Protein AF-A0A559PS98-F1 (afdb_monomer)

Sequence (88 aa):
MDAQPSDFFINSHSEINFLETGYADIFLTDSIWRGSYTMINKNIILSLQNSPEVPEGTLVLQFINASKLKKADDKTIWNKMKGTAIWD

Structure (mmCIF, N/CA/C/O backbone):
data_AF-A0A559PS98-F1
#
_entry.id   AF-A0A559PS98-F1
#
loop_
_atom_site.group_PDB
_atom_site.id
_atom_site.type_symbol
_atom_site.label_atom_id
_atom_site.label_alt_id
_atom_site.label_comp_id
_atom_site.label_asym_id
_atom_site.label_entity_id
_atom_site.label_seq_id
_atom_site.pdbx_PDB_ins_code
_atom_site.Cartn_x
_atom_site.Cartn_y
_atom_site.Cartn_z
_atom_site.occupancy
_atom_site.B_iso_or_equiv
_atom_site.auth_seq_id
_atom_site.auth_comp_id
_atom_site.auth_asym_id
_atom_site.auth_atom_id
_atom_site.pdbx_PDB_model_num
ATOM 1 N N . MET A 1 1 ? -1.948 29.257 -3.606 1.00 32.50 1 MET A N 1
ATOM 2 C CA . MET A 1 1 ? -2.657 27.979 -3.400 1.00 32.50 1 MET A CA 1
ATOM 3 C C . MET A 1 1 ? -1.592 26.981 -3.022 1.00 32.50 1 MET A C 1
ATOM 5 O O . MET A 1 1 ? -1.009 26.365 -3.901 1.00 32.50 1 MET A O 1
ATOM 9 N N . ASP A 1 2 ? -1.263 26.912 -1.738 1.00 30.27 2 ASP A N 1
ATOM 10 C CA . ASP A 1 2 ? -0.379 25.872 -1.227 1.00 30.27 2 ASP A CA 1
ATOM 11 C C . ASP A 1 2 ? -1.185 24.577 -1.213 1.00 30.27 2 ASP A C 1
ATOM 13 O O . ASP A 1 2 ? -2.077 24.402 -0.380 1.00 30.27 2 ASP A O 1
ATOM 17 N N . ALA A 1 3 ? -0.945 23.710 -2.197 1.00 39.81 3 ALA A N 1
ATOM 18 C CA . ALA A 1 3 ? -1.383 22.329 -2.104 1.00 39.81 3 ALA A CA 1
ATOM 19 C C . ALA A 1 3 ? -0.737 21.776 -0.831 1.00 39.81 3 ALA A C 1
ATOM 21 O O . ALA A 1 3 ? 0.486 21.656 -0.762 1.00 39.81 3 ALA A O 1
ATOM 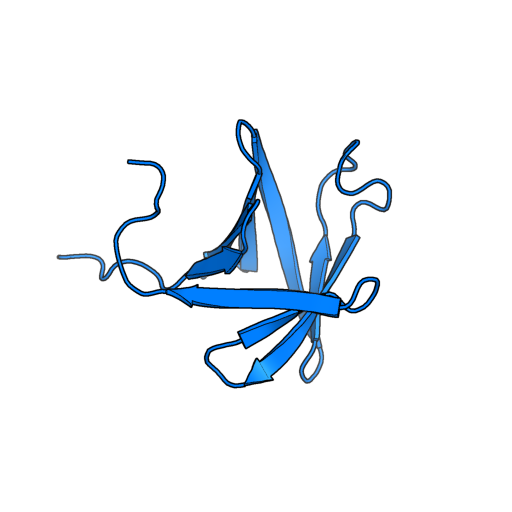22 N N . GLN A 1 4 ? -1.537 21.543 0.215 1.00 44.09 4 GLN A N 1
ATOM 23 C CA . GLN A 1 4 ? -1.029 20.862 1.399 1.00 44.09 4 GLN A CA 1
ATOM 24 C C . GLN A 1 4 ? -0.384 19.560 0.922 1.00 44.09 4 GLN A C 1
ATOM 26 O O . GLN A 1 4 ? -1.001 18.875 0.100 1.00 44.09 4 GLN A O 1
ATOM 31 N N . PRO A 1 5 ? 0.829 19.225 1.390 1.00 51.41 5 PRO A N 1
ATOM 32 C CA . PRO A 1 5 ? 1.463 17.980 0.997 1.00 51.41 5 PRO A CA 1
ATOM 33 C C . PRO A 1 5 ? 0.484 16.834 1.250 1.00 51.41 5 PRO A C 1
ATOM 35 O O . PRO A 1 5 ? -0.045 16.709 2.359 1.00 51.41 5 PRO A O 1
ATOM 38 N N . SER A 1 6 ? 0.179 16.062 0.206 1.00 64.19 6 SER A N 1
ATOM 39 C CA . SER A 1 6 ? -0.716 14.918 0.325 1.00 64.19 6 SER A CA 1
ATOM 40 C C . SER A 1 6 ? -0.112 13.947 1.332 1.00 64.19 6 SER A C 1
ATOM 42 O O . SER A 1 6 ? 1.065 13.604 1.243 1.00 64.19 6 SER A O 1
ATOM 44 N N . ASP A 1 7 ? -0.899 13.551 2.332 1.00 77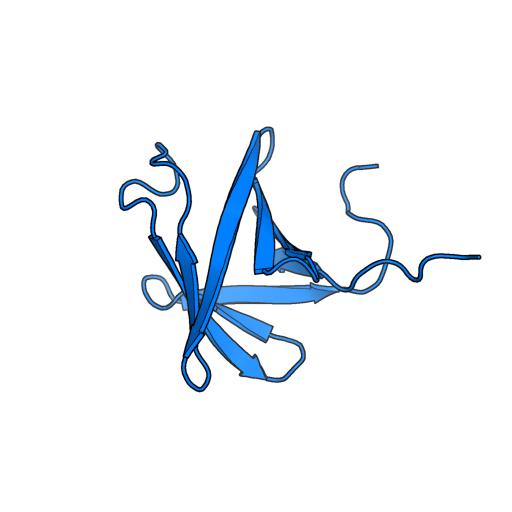.62 7 ASP A N 1
ATOM 45 C CA . ASP A 1 7 ? -0.424 12.595 3.322 1.00 77.62 7 ASP A CA 1
ATOM 46 C C . ASP A 1 7 ? 0.002 11.290 2.620 1.00 77.62 7 ASP A C 1
ATOM 48 O O . ASP A 1 7 ? -0.751 10.752 1.804 1.00 77.62 7 ASP A O 1
ATOM 52 N N . PHE A 1 8 ? 1.158 10.743 2.995 1.00 85.19 8 PHE A N 1
ATOM 53 C CA . PHE A 1 8 ? 1.723 9.542 2.379 1.00 85.19 8 PHE A CA 1
ATOM 54 C C . PHE A 1 8 ? 2.007 8.448 3.396 1.00 85.19 8 PHE A C 1
ATOM 56 O O . PHE A 1 8 ? 2.081 8.702 4.597 1.00 85.19 8 PHE A O 1
ATOM 63 N N . PHE A 1 9 ? 2.151 7.209 2.937 1.00 89.25 9 PHE A N 1
ATOM 64 C CA . PHE A 1 9 ? 2.433 6.056 3.787 1.00 89.25 9 PHE A CA 1
ATOM 65 C C . PHE A 1 9 ? 3.815 5.501 3.476 1.00 89.25 9 PHE A C 1
ATOM 67 O O . PHE A 1 9 ? 4.070 5.111 2.349 1.00 89.25 9 PHE A O 1
ATOM 74 N N . ILE A 1 10 ? 4.698 5.409 4.469 1.00 89.75 10 ILE A N 1
ATOM 75 C CA . ILE A 1 10 ? 6.090 4.990 4.260 1.00 89.75 10 ILE A CA 1
ATOM 76 C C . ILE A 1 10 ? 6.517 3.864 5.202 1.00 89.75 10 ILE A C 1
ATOM 78 O O . ILE A 1 10 ? 6.077 3.779 6.356 1.00 89.75 10 ILE A O 1
ATOM 82 N N . ASN A 1 11 ? 7.390 2.996 4.705 1.00 85.56 11 ASN A N 1
ATOM 83 C CA . ASN A 1 11 ? 8.158 2.030 5.481 1.00 85.56 11 ASN A CA 1
ATOM 84 C C . ASN A 1 11 ? 9.660 2.168 5.154 1.00 85.56 11 ASN A C 1
ATOM 86 O O . ASN A 1 11 ? 10.063 3.072 4.430 1.00 85.56 11 ASN A O 1
ATOM 90 N N . SER A 1 12 ? 10.498 1.267 5.671 1.00 79.81 12 SER A N 1
ATOM 91 C CA . SER A 1 12 ? 11.957 1.319 5.491 1.00 79.81 12 SER A CA 1
ATOM 92 C C . SER A 1 12 ? 12.446 1.263 4.037 1.00 79.81 12 SER A C 1
ATOM 94 O O . SER A 1 12 ? 13.591 1.623 3.795 1.00 79.81 12 SER A O 1
ATOM 96 N N . HIS A 1 13 ? 11.624 0.796 3.092 1.00 81.38 13 HIS A N 1
ATOM 97 C CA . HIS A 1 13 ? 12.024 0.535 1.703 1.00 81.38 13 HIS A CA 1
ATOM 98 C C . HIS A 1 13 ? 11.101 1.184 0.657 1.00 81.38 13 HIS A C 1
ATOM 100 O O . HIS A 1 13 ? 11.388 1.107 -0.533 1.00 81.38 13 HIS A O 1
ATOM 106 N N . SER A 1 14 ? 9.970 1.771 1.064 1.00 83.88 14 SER A N 1
ATOM 107 C CA . SER A 1 14 ? 8.930 2.191 0.123 1.00 83.88 14 SER A CA 1
ATOM 108 C C . SER A 1 14 ? 7.986 3.257 0.659 1.00 83.88 14 SER A C 1
ATOM 110 O O . SER A 1 14 ? 7.623 3.238 1.838 1.00 83.88 14 SER A O 1
ATOM 112 N N . GLU A 1 15 ? 7.518 4.113 -0.242 1.00 88.50 15 GLU A N 1
ATOM 113 C CA . GLU A 1 15 ? 6.488 5.128 -0.016 1.00 88.50 15 GLU A CA 1
ATOM 114 C C . GLU A 1 15 ? 5.260 4.838 -0.889 1.00 88.50 15 GLU A C 1
ATOM 116 O O . GLU A 1 15 ? 5.399 4.388 -2.021 1.00 88.50 15 GLU A O 1
ATOM 121 N N . ILE A 1 16 ? 4.058 5.082 -0.367 1.00 88.94 16 ILE A N 1
ATOM 122 C CA . ILE A 1 16 ? 2.782 4.924 -1.062 1.00 88.94 16 ILE A CA 1
ATOM 123 C C . ILE A 1 16 ? 1.993 6.227 -0.964 1.00 88.94 16 ILE A C 1
ATOM 125 O O . ILE A 1 16 ? 1.625 6.666 0.131 1.00 88.94 16 ILE A O 1
ATOM 129 N N . ASN A 1 17 ? 1.673 6.775 -2.131 1.00 88.94 17 ASN A N 1
ATOM 130 C CA . ASN A 1 17 ? 0.888 7.984 -2.323 1.00 88.94 17 ASN A CA 1
ATOM 131 C C . ASN A 1 17 ? -0.461 7.633 -2.940 1.00 88.94 17 ASN A C 1
ATOM 133 O O . ASN A 1 17 ? -0.514 7.163 -4.071 1.00 88.94 17 ASN A O 1
ATOM 137 N N . PHE A 1 18 ? -1.553 7.869 -2.211 1.00 86.56 18 PHE A N 1
A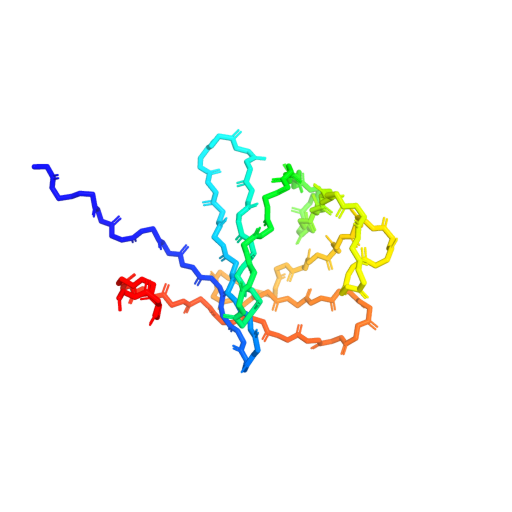TOM 138 C CA . PHE A 1 18 ? -2.910 7.703 -2.738 1.00 86.56 18 PHE A CA 1
ATOM 139 C C . PHE A 1 18 ? -3.382 9.009 -3.372 1.00 86.56 18 PHE A C 1
ATOM 141 O O . PHE A 1 18 ? -3.487 10.031 -2.697 1.00 86.56 18 PHE A O 1
ATOM 148 N N . LEU A 1 19 ? -3.674 8.964 -4.668 1.00 85.69 19 LEU A N 1
ATOM 149 C CA . LEU A 1 19 ? -4.124 10.103 -5.457 1.00 85.69 19 LEU A CA 1
ATOM 150 C C . LEU A 1 19 ? -5.655 10.158 -5.481 1.00 85.69 19 LEU A C 1
ATOM 152 O O . LEU A 1 19 ? -6.328 9.131 -5.581 1.00 85.69 19 LEU A O 1
ATOM 156 N N . GLU A 1 20 ? -6.218 11.367 -5.485 1.00 77.62 20 GLU A N 1
ATOM 157 C CA . GLU A 1 20 ? -7.677 11.591 -5.514 1.00 77.62 20 GLU A CA 1
ATOM 158 C C . GLU A 1 20 ? -8.369 10.990 -6.753 1.00 77.62 20 GLU A C 1
ATOM 160 O O . GLU A 1 20 ? -9.575 10.761 -6.758 1.00 77.62 20 GLU A O 1
ATOM 165 N N . THR A 1 21 ? -7.601 10.683 -7.798 1.00 80.06 21 THR A N 1
ATOM 166 C CA . THR A 1 21 ? -8.063 10.096 -9.060 1.00 80.06 21 THR A CA 1
ATOM 167 C C . THR A 1 21 ? -8.307 8.582 -8.998 1.00 80.06 21 THR A C 1
ATOM 169 O O . THR A 1 21 ? -8.644 7.988 -10.021 1.00 80.06 21 THR A O 1
ATOM 172 N N . GLY A 1 22 ? -8.137 7.940 -7.834 1.00 84.56 22 GLY A N 1
ATOM 173 C CA . GLY A 1 22 ? -8.256 6.480 -7.687 1.00 84.56 22 GLY A CA 1
ATOM 174 C C . GLY A 1 22 ? -7.001 5.714 -8.120 1.00 84.56 22 GLY A C 1
ATOM 175 O O . GLY A 1 22 ? -7.037 4.499 -8.321 1.00 84.56 22 GLY A O 1
ATOM 176 N N . TYR A 1 23 ? -5.884 6.425 -8.261 1.00 88.25 23 TYR A N 1
ATOM 177 C CA . TYR A 1 23 ? -4.565 5.861 -8.530 1.00 88.25 23 TYR A CA 1
ATOM 178 C C . TYR A 1 23 ? -3.678 5.968 -7.301 1.00 88.25 23 TYR A C 1
ATOM 180 O O . TYR A 1 23 ? -3.891 6.815 -6.440 1.00 88.25 23 TYR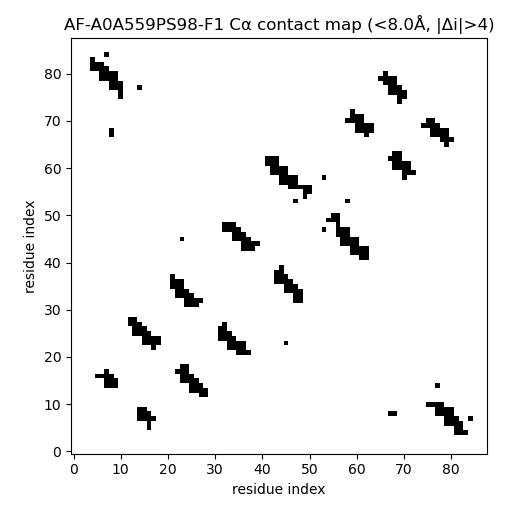 A O 1
ATOM 188 N N . ALA A 1 24 ? -2.667 5.120 -7.222 1.00 88.44 24 ALA A N 1
ATOM 189 C CA . ALA A 1 24 ? -1.624 5.245 -6.231 1.00 88.44 24 ALA A CA 1
ATOM 190 C C . ALA A 1 24 ? -0.254 5.107 -6.879 1.00 88.44 24 ALA A C 1
ATOM 192 O O . ALA A 1 24 ? -0.074 4.293 -7.788 1.00 88.44 24 ALA A O 1
ATOM 193 N N . ASP A 1 25 ? 0.689 5.884 -6.366 1.00 87.94 25 ASP A N 1
ATOM 194 C CA . ASP A 1 25 ? 2.098 5.780 -6.708 1.00 87.94 25 ASP A CA 1
ATOM 195 C C . ASP A 1 25 ? 2.834 5.086 -5.570 1.00 87.94 25 ASP A C 1
ATOM 197 O O . ASP A 1 25 ? 2.679 5.450 -4.404 1.00 87.94 25 ASP A O 1
ATOM 201 N N . ILE A 1 26 ? 3.625 4.079 -5.915 1.00 86.31 26 ILE A N 1
ATOM 202 C CA . ILE A 1 26 ? 4.517 3.385 -4.998 1.00 86.31 26 ILE A CA 1
ATOM 203 C C . ILE A 1 26 ? 5.945 3.697 -5.422 1.00 86.31 26 ILE A C 1
ATOM 205 O O . ILE A 1 26 ? 6.354 3.377 -6.537 1.00 86.31 26 ILE A O 1
ATOM 209 N N . PHE A 1 27 ? 6.701 4.311 -4.527 1.00 84.94 27 PHE A N 1
ATOM 210 C CA . PHE A 1 27 ? 8.111 4.611 -4.721 1.00 84.94 27 PHE A CA 1
ATOM 211 C C . PHE A 1 27 ? 8.909 3.520 -4.018 1.00 84.94 27 PHE A C 1
ATOM 213 O O . PHE A 1 27 ? 8.797 3.362 -2.802 1.00 84.94 27 PHE A O 1
ATOM 220 N N . LEU A 1 28 ? 9.674 2.751 -4.786 1.00 76.88 28 LEU A N 1
ATOM 221 C CA . LEU A 1 28 ? 10.542 1.672 -4.316 1.00 76.88 28 LEU A CA 1
ATOM 222 C C . LEU A 1 28 ? 11.959 2.015 -4.747 1.00 76.88 28 LEU A C 1
ATOM 224 O O . LEU A 1 28 ? 12.293 1.817 -5.910 1.00 76.88 28 LEU A O 1
ATOM 228 N N . THR A 1 29 ? 12.761 2.543 -3.823 1.00 70.44 29 THR A N 1
ATOM 229 C CA . THR A 1 29 ? 14.165 2.963 -4.015 1.00 70.44 29 THR A CA 1
ATOM 230 C C . THR A 1 29 ? 14.405 3.831 -5.262 1.00 70.44 29 THR A C 1
ATOM 232 O O . THR A 1 29 ? 14.435 5.049 -5.154 1.00 70.44 29 THR A O 1
ATOM 235 N N . ASP A 1 30 ? 14.505 3.220 -6.445 1.00 69.06 30 ASP A N 1
ATOM 236 C CA . ASP A 1 30 ? 14.848 3.854 -7.721 1.00 69.06 30 ASP A CA 1
ATOM 237 C C . ASP A 1 30 ? 13.696 3.830 -8.746 1.00 69.06 30 ASP A C 1
ATOM 239 O O . ASP A 1 30 ? 13.867 4.227 -9.898 1.00 69.06 30 ASP A O 1
ATOM 243 N N . SER A 1 31 ? 12.525 3.300 -8.381 1.00 73.44 31 SER A N 1
ATOM 244 C CA . SER A 1 31 ? 11.407 3.081 -9.304 1.00 73.44 31 SER A CA 1
ATOM 245 C C . SER A 1 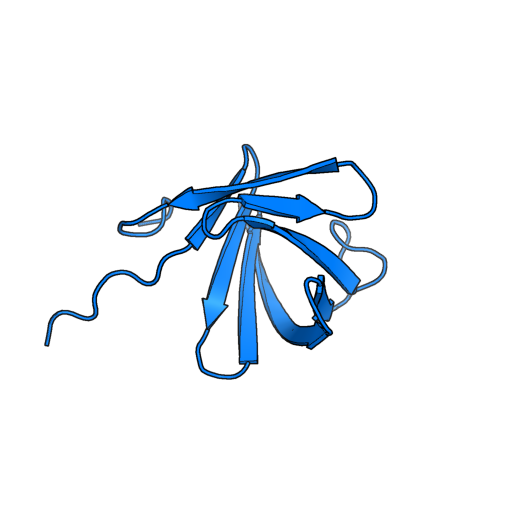31 ? 10.091 3.628 -8.769 1.00 73.44 31 SER A C 1
ATOM 247 O O . SER A 1 31 ? 9.739 3.434 -7.605 1.00 73.44 31 SER A O 1
ATOM 249 N N . ILE A 1 32 ? 9.328 4.262 -9.661 1.00 81.38 32 ILE A N 1
ATOM 250 C CA . ILE A 1 32 ? 7.973 4.746 -9.393 1.00 81.38 32 ILE A CA 1
ATOM 251 C C . ILE A 1 32 ? 6.989 3.822 -10.099 1.00 81.38 32 ILE A C 1
ATOM 253 O O . ILE A 1 32 ? 7.025 3.663 -11.320 1.00 81.38 32 ILE A O 1
ATOM 257 N N . TRP A 1 33 ? 6.088 3.238 -9.324 1.00 84.62 33 TRP A N 1
ATOM 258 C CA . TRP A 1 33 ? 5.082 2.297 -9.785 1.00 84.62 33 TRP A CA 1
ATOM 259 C C . TRP A 1 33 ? 3.699 2.899 -9.609 1.00 84.62 33 TRP A C 1
ATOM 261 O O . TRP A 1 33 ? 3.235 3.064 -8.485 1.00 84.62 33 TRP A O 1
ATOM 271 N N . ARG A 1 34 ? 3.018 3.192 -10.718 1.00 87.69 34 ARG A N 1
ATOM 272 C CA . ARG A 1 34 ? 1.633 3.668 -10.690 1.00 87.69 34 ARG A CA 1
ATOM 273 C C . ARG A 1 34 ? 0.661 2.512 -10.883 1.00 87.69 34 ARG A C 1
ATOM 275 O O . ARG A 1 34 ? 0.774 1.749 -11.842 1.00 87.69 34 ARG A O 1
ATOM 282 N N . GLY A 1 35 ? -0.326 2.425 -10.002 1.00 88.38 35 GLY A N 1
ATOM 283 C CA . GLY A 1 35 ? -1.425 1.467 -10.085 1.00 88.38 35 GLY A CA 1
ATOM 284 C C . GLY A 1 35 ? -2.769 2.118 -9.812 1.00 88.38 35 GLY A C 1
ATOM 285 O O . GLY A 1 35 ? -2.845 3.201 -9.237 1.00 88.38 35 GLY A O 1
ATOM 286 N N . SER A 1 36 ? -3.849 1.461 -10.217 1.00 92.44 36 SER A N 1
ATOM 287 C CA . SER A 1 36 ? -5.187 1.811 -9.734 1.00 92.44 36 SER A CA 1
ATOM 288 C C . SER A 1 36 ? -5.405 1.189 -8.360 1.00 92.44 36 SER A C 1
ATOM 290 O O . SER A 1 36 ? -4.919 0.085 -8.110 1.00 92.44 36 SER A O 1
ATOM 292 N N . TYR A 1 37 ? -6.177 1.831 -7.490 1.00 91.88 37 TYR A N 1
ATOM 293 C CA . TYR A 1 37 ? -6.597 1.209 -6.239 1.00 91.88 37 TYR A CA 1
ATOM 294 C C . TYR A 1 37 ? -8.106 1.254 -6.060 1.00 91.88 37 TYR A C 1
ATOM 296 O O . TYR A 1 37 ? -8.800 2.150 -6.534 1.00 91.88 37 TYR A O 1
ATOM 304 N N . THR A 1 38 ? -8.613 0.275 -5.323 1.00 92.00 38 THR A N 1
ATOM 305 C CA . THR A 1 38 ? -9.998 0.253 -4.859 1.00 92.00 38 THR A CA 1
ATOM 306 C C . THR A 1 38 ? -10.030 0.015 -3.360 1.00 92.00 38 THR A C 1
ATOM 308 O O . THR A 1 38 ? -9.147 -0.633 -2.797 1.00 92.00 38 THR A O 1
ATOM 311 N N . MET A 1 39 ? -11.045 0.562 -2.695 1.00 89.19 39 MET A N 1
ATOM 312 C CA . MET A 1 39 ? -11.282 0.311 -1.277 1.00 89.19 39 MET A CA 1
ATOM 313 C C . MET A 1 39 ? -12.480 -0.616 -1.121 1.00 89.19 39 MET A C 1
ATOM 315 O O . MET A 1 39 ? -13.580 -0.298 -1.564 1.00 89.19 39 MET A O 1
ATOM 319 N N . ILE A 1 40 ? -12.265 -1.753 -0.464 1.00 89.44 40 ILE A N 1
ATOM 320 C CA . ILE A 1 40 ? -13.313 -2.707 -0.105 1.00 89.44 40 ILE A CA 1
ATOM 321 C C . ILE A 1 40 ? -13.275 -2.882 1.413 1.00 89.44 40 ILE A C 1
ATOM 323 O O . ILE A 1 40 ? -12.346 -3.471 1.970 1.00 89.44 40 ILE A O 1
ATOM 327 N N . ASN A 1 41 ? -14.296 -2.371 2.101 1.00 88.19 41 ASN A N 1
ATOM 328 C CA . ASN A 1 41 ? -14.356 -2.306 3.564 1.00 88.19 41 ASN A CA 1
ATOM 329 C C . ASN A 1 41 ? -13.146 -1.558 4.162 1.00 88.19 41 ASN A C 1
ATOM 331 O O . ASN A 1 41 ? -13.031 -0.348 4.004 1.00 88.19 41 ASN A O 1
ATOM 335 N N . LYS A 1 42 ? -12.254 -2.267 4.866 1.00 86.56 42 LYS A N 1
ATOM 336 C CA . LYS A 1 42 ? -11.017 -1.723 5.461 1.00 86.56 42 LYS A CA 1
ATOM 337 C C . LYS A 1 42 ? -9.763 -2.073 4.656 1.00 86.56 42 LYS A C 1
ATOM 339 O O . LYS A 1 42 ? -8.653 -1.792 5.110 1.00 86.56 42 LYS A O 1
ATOM 344 N N . ASN A 1 43 ? -9.944 -2.701 3.498 1.00 89.75 43 ASN A N 1
ATOM 345 C CA . ASN A 1 43 ? -8.862 -3.153 2.646 1.00 89.75 43 ASN A CA 1
ATOM 346 C C . ASN A 1 43 ? -8.729 -2.220 1.447 1.00 89.75 43 ASN A C 1
ATOM 348 O O . ASN A 1 43 ? -9.723 -1.825 0.840 1.00 89.75 43 ASN A O 1
ATOM 352 N N . ILE A 1 44 ? -7.491 -1.913 1.100 1.00 90.81 44 ILE A N 1
ATOM 353 C CA . ILE A 1 44 ? -7.111 -1.260 -0.138 1.00 90.81 44 ILE A CA 1
ATOM 354 C C . ILE A 1 44 ? -6.510 -2.338 -1.032 1.00 90.81 44 ILE A C 1
ATOM 356 O O . ILE A 1 44 ? -5.555 -3.010 -0.642 1.00 90.81 44 ILE A O 1
ATOM 360 N N . ILE A 1 45 ? -7.082 -2.507 -2.215 1.00 91.56 45 ILE A N 1
ATOM 361 C CA . ILE A 1 45 ? -6.583 -3.420 -3.237 1.00 91.56 45 ILE A CA 1
ATOM 362 C C . ILE A 1 45 ? -5.931 -2.559 -4.306 1.00 91.56 45 ILE A C 1
ATOM 364 O O . ILE A 1 45 ? -6.616 -1.816 -5.008 1.00 91.56 45 ILE A O 1
ATOM 368 N N . LEU A 1 46 ? -4.610 -2.636 -4.385 1.00 90.19 46 LEU A N 1
ATOM 369 C CA . LEU A 1 46 ? -3.793 -1.970 -5.389 1.00 90.19 46 LEU A CA 1
ATOM 370 C C . LEU A 1 46 ? -3.549 -2.935 -6.538 1.00 90.19 46 LEU A C 1
ATOM 372 O O . LEU A 1 46 ? -3.053 -4.033 -6.312 1.00 90.19 46 LEU A O 1
ATOM 376 N N . SER A 1 47 ? -3.871 -2.507 -7.751 1.00 90.69 47 SER A N 1
ATOM 377 C CA . SER A 1 47 ? -3.573 -3.218 -8.989 1.00 90.69 47 SER A CA 1
ATOM 378 C C . SER A 1 47 ? -2.494 -2.442 -9.735 1.00 90.69 47 SER A C 1
ATOM 380 O O . SER A 1 47 ? -2.710 -1.319 -10.193 1.00 90.69 47 SER A O 1
ATOM 382 N N . LEU A 1 48 ? -1.317 -3.042 -9.804 1.00 85.06 48 LEU A N 1
ATOM 383 C CA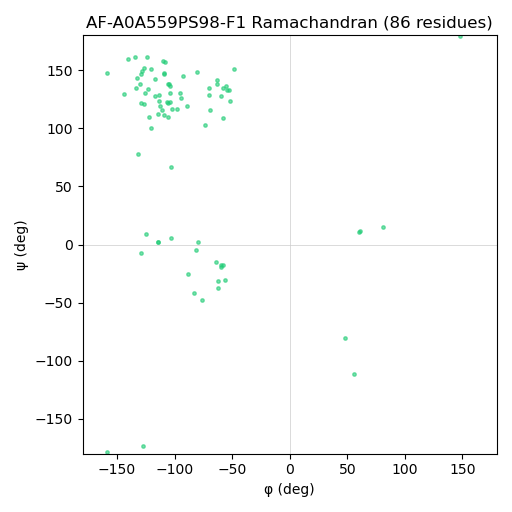 . LEU A 1 48 ? -0.087 -2.521 -10.380 1.00 85.06 48 LEU A CA 1
ATOM 384 C C . LEU A 1 48 ? 0.215 -3.293 -11.667 1.00 85.06 48 LEU A C 1
ATOM 386 O O . LEU A 1 48 ? -0.229 -4.427 -11.848 1.00 85.06 48 LEU A O 1
ATOM 390 N N . GLN A 1 49 ? 1.005 -2.706 -12.565 1.00 79.38 49 GLN A N 1
ATOM 391 C CA . GLN A 1 49 ? 1.610 -3.514 -13.623 1.00 79.38 49 GLN A CA 1
ATOM 392 C C . GLN A 1 49 ? 2.558 -4.542 -12.997 1.00 79.38 49 GLN A C 1
ATOM 394 O O . GLN A 1 49 ? 3.244 -4.234 -12.021 1.00 79.38 49 GLN A O 1
ATOM 399 N N . ASN A 1 50 ? 2.585 -5.756 -13.552 1.00 72.50 50 ASN A N 1
ATOM 400 C CA . ASN A 1 50 ? 3.431 -6.833 -13.042 1.00 72.50 50 ASN A CA 1
ATOM 401 C C . ASN A 1 50 ? 4.891 -6.384 -12.956 1.00 72.50 50 ASN A C 1
ATOM 403 O O . ASN A 1 50 ? 5.439 -5.832 -13.914 1.00 72.50 50 ASN A O 1
ATOM 407 N N . SER A 1 51 ? 5.520 -6.669 -11.818 1.00 68.19 51 SER A N 1
ATOM 408 C CA . SER A 1 51 ? 6.896 -6.277 -11.549 1.00 68.19 51 SER A CA 1
ATOM 409 C C . SER A 1 51 ? 7.680 -7.343 -10.811 1.00 68.19 51 SER A C 1
ATOM 411 O O . SER A 1 51 ? 7.078 -8.178 -10.140 1.00 68.19 51 SER A O 1
ATOM 413 N N . PRO A 1 52 ? 9.022 -7.312 -10.866 1.00 69.12 52 PRO A N 1
ATOM 414 C CA . PRO A 1 52 ? 9.838 -8.180 -10.023 1.00 69.12 52 PRO A CA 1
ATOM 415 C C . PRO A 1 52 ? 9.537 -8.023 -8.52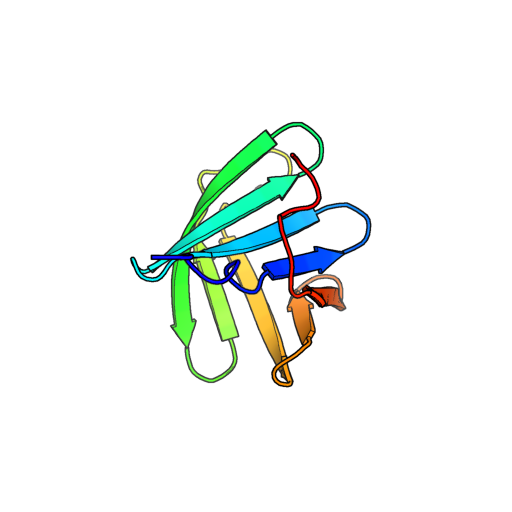2 1.00 69.12 52 PRO A C 1
ATOM 417 O O . PRO A 1 52 ? 9.662 -8.988 -7.774 1.00 69.12 52 PRO A O 1
ATOM 420 N N . GLU A 1 53 ? 9.119 -6.830 -8.085 1.00 67.00 53 GLU A N 1
ATOM 421 C CA . GLU A 1 53 ? 8.831 -6.523 -6.676 1.00 67.00 53 GLU A CA 1
ATOM 422 C C . GLU A 1 53 ? 7.386 -6.836 -6.258 1.00 67.00 53 GLU A C 1
ATOM 424 O O . GLU A 1 53 ? 7.113 -7.132 -5.094 1.00 67.00 53 GLU A O 1
ATOM 429 N N . VAL A 1 54 ? 6.457 -6.827 -7.215 1.00 70.31 54 VAL A N 1
ATOM 430 C CA . VAL A 1 54 ? 5.051 -7.213 -7.067 1.00 70.31 54 VAL A CA 1
ATOM 431 C C . VAL A 1 54 ? 4.695 -8.169 -8.214 1.00 70.31 54 VAL A C 1
ATOM 433 O O . VAL A 1 54 ? 4.059 -7.770 -9.196 1.00 70.31 54 VAL A O 1
ATOM 436 N N . PRO A 1 55 ? 5.104 -9.450 -8.113 1.00 66.62 55 PRO A N 1
ATOM 437 C CA . PRO A 1 55 ? 4.966 -10.416 -9.205 1.00 66.62 55 PRO A CA 1
ATOM 438 C C . PRO A 1 55 ? 3.512 -10.676 -9.597 1.00 66.62 55 PRO A C 1
ATOM 440 O O . PRO A 1 55 ? 3.211 -10.923 -10.761 1.00 66.62 55 PRO A O 1
ATOM 443 N N . GLU A 1 56 ? 2.605 -10.592 -8.623 1.00 75.44 56 GLU A N 1
ATOM 444 C CA . GLU A 1 56 ? 1.170 -10.814 -8.814 1.00 75.44 56 GLU A CA 1
ATOM 445 C C . GLU A 1 56 ? 0.439 -9.587 -9.378 1.00 75.44 56 GLU A C 1
ATOM 447 O O . GLU A 1 56 ? -0.769 -9.642 -9.612 1.00 75.44 56 GLU A O 1
ATOM 452 N N . GLY A 1 57 ? 1.134 -8.451 -9.535 1.00 80.38 57 GLY A N 1
ATOM 453 C CA . GLY A 1 57 ? 0.529 -7.185 -9.957 1.00 80.38 57 GLY A CA 1
ATOM 454 C C . GLY A 1 57 ? -0.562 -6.684 -9.003 1.00 80.38 57 GLY A C 1
ATOM 455 O O . GLY A 1 57 ? -1.292 -5.755 -9.328 1.00 80.38 57 GLY A O 1
ATOM 456 N N . THR A 1 58 ? -0.707 -7.291 -7.825 1.00 86.88 58 THR A N 1
ATOM 457 C CA . THR A 1 58 ? -1.728 -6.939 -6.840 1.00 86.88 58 THR A CA 1
ATOM 458 C C . THR A 1 58 ? -1.094 -6.836 -5.462 1.00 86.88 58 THR A C 1
ATOM 460 O O . THR A 1 58 ? -0.307 -7.688 -5.064 1.00 86.88 58 THR A O 1
ATOM 463 N N . LEU A 1 59 ? -1.443 -5.785 -4.724 1.00 87.62 59 LEU A N 1
ATOM 464 C CA . LEU A 1 59 ? -1.006 -5.563 -3.351 1.00 87.62 59 LEU A CA 1
ATOM 465 C C . LEU A 1 59 ? -2.232 -5.272 -2.483 1.00 87.62 59 LEU A C 1
ATOM 467 O O . LEU A 1 59 ? -2.978 -4.326 -2.737 1.00 87.62 59 LEU A O 1
ATOM 471 N N . VAL A 1 60 ? -2.448 -6.078 -1.444 1.00 90.81 60 VAL A N 1
ATOM 472 C CA . VAL A 1 60 ? -3.565 -5.881 -0.511 1.00 90.81 60 VAL A CA 1
ATOM 473 C C . VAL A 1 60 ? -3.053 -5.245 0.775 1.00 90.81 60 VAL A C 1
ATOM 475 O O . VAL A 1 60 ? -2.274 -5.841 1.522 1.00 90.81 60 VAL A O 1
ATOM 478 N N . LEU A 1 61 ? -3.523 -4.032 1.054 1.00 91.00 61 LEU A N 1
ATOM 479 C CA . LEU A 1 61 ? -3.238 -3.295 2.280 1.00 91.00 61 LEU A CA 1
ATOM 480 C C . LEU A 1 61 ? -4.487 -3.230 3.152 1.00 91.00 61 LEU A C 1
ATOM 482 O O . LEU A 1 61 ? -5.606 -3.159 2.659 1.00 91.00 61 LEU A O 1
ATOM 486 N N . GLN A 1 62 ? -4.306 -3.221 4.463 1.00 92.31 62 GLN A N 1
ATOM 487 C CA . GLN A 1 62 ? -5.386 -3.118 5.436 1.00 92.31 62 GLN A CA 1
ATOM 488 C C . GLN A 1 62 ? -5.139 -1.921 6.342 1.00 92.31 62 GLN A C 1
ATOM 490 O O . GLN A 1 62 ? -4.039 -1.758 6.878 1.00 92.31 62 GLN A O 1
ATOM 495 N N . PHE A 1 63 ? -6.170 -1.110 6.564 1.00 88.75 63 PHE A N 1
ATOM 496 C CA . PHE A 1 63 ? -6.118 -0.078 7.591 1.00 88.75 63 PHE A CA 1
ATOM 497 C C . PHE A 1 63 ? -6.111 -0.720 8.977 1.00 88.75 63 PHE A C 1
ATOM 499 O O . PHE A 1 63 ? -7.097 -1.321 9.404 1.00 88.75 63 PHE A O 1
ATOM 506 N N . ILE A 1 64 ? -5.013 -0.531 9.713 1.00 90.00 64 ILE A N 1
ATOM 507 C CA . ILE A 1 64 ? -5.007 -0.762 11.163 1.00 90.00 64 ILE A CA 1
ATOM 508 C C . ILE A 1 64 ? -5.710 0.416 11.843 1.00 90.00 64 ILE A C 1
ATOM 510 O O . ILE A 1 64 ? -6.564 0.232 12.708 1.00 90.00 64 ILE A O 1
ATOM 514 N N . ASN A 1 65 ? -5.341 1.635 11.446 1.00 89.25 65 ASN A N 1
ATOM 515 C CA . ASN A 1 65 ? -5.956 2.891 11.862 1.00 89.25 65 ASN A CA 1
ATOM 516 C C . ASN A 1 65 ? -5.632 3.992 10.837 1.00 89.25 65 ASN A C 1
ATOM 518 O O . ASN A 1 65 ? -4.943 3.738 9.851 1.00 89.25 65 ASN A O 1
ATOM 522 N N . ALA A 1 66 ? -6.093 5.220 11.086 1.00 84.75 66 ALA A N 1
ATOM 523 C CA . ALA A 1 66 ? -5.908 6.357 10.180 1.00 84.75 66 ALA A CA 1
ATOM 524 C C . ALA A 1 66 ? -4.438 6.697 9.861 1.00 84.75 66 ALA A C 1
ATOM 526 O O . ALA A 1 66 ? -4.186 7.393 8.881 1.00 84.75 66 ALA A O 1
ATOM 527 N N . SER A 1 67 ? -3.485 6.212 10.660 1.00 88.19 67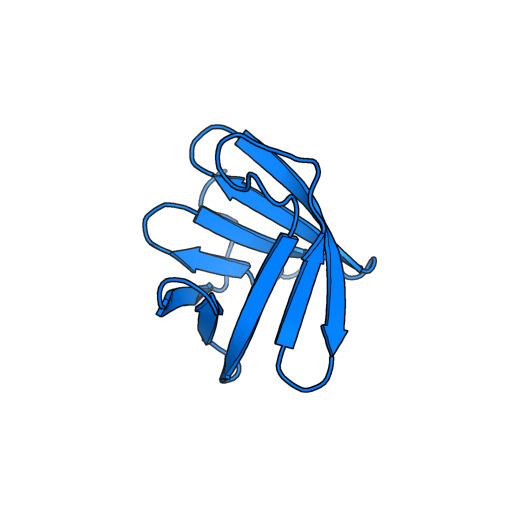 SER A N 1
ATOM 528 C CA . SER A 1 67 ? -2.057 6.491 10.510 1.00 88.19 67 SER A CA 1
ATOM 529 C C . SER A 1 67 ? -1.224 5.262 10.142 1.00 88.19 67 SER A C 1
ATOM 531 O O . SER A 1 67 ? -0.003 5.378 10.071 1.00 88.19 67 SER A O 1
ATOM 533 N N . LYS A 1 68 ? -1.828 4.079 9.954 1.00 92.06 68 LYS A N 1
ATOM 534 C CA . LYS A 1 68 ? -1.085 2.835 9.699 1.00 92.06 68 LYS A CA 1
ATOM 535 C C . LYS A 1 68 ? -1.793 1.910 8.720 1.00 92.06 68 LYS A C 1
ATOM 537 O O . LYS A 1 68 ? -2.944 1.521 8.943 1.00 92.06 68 LYS A O 1
ATOM 542 N N . LEU A 1 69 ? -1.041 1.473 7.716 1.00 92.38 69 LEU A N 1
ATOM 543 C CA . LEU A 1 69 ? -1.415 0.410 6.791 1.00 92.38 69 LEU A CA 1
ATOM 544 C C . LEU A 1 69 ? -0.581 -0.834 7.053 1.00 92.38 69 LEU A C 1
ATOM 546 O O . LEU A 1 69 ? 0.586 -0.743 7.422 1.00 92.38 69 LEU A O 1
ATOM 550 N N . LYS A 1 70 ? -1.181 -1.998 6.833 1.00 93.19 70 LYS A N 1
ATOM 551 C CA . LYS A 1 70 ? -0.515 -3.293 6.914 1.00 93.19 70 LYS A CA 1
ATOM 552 C C . LYS A 1 70 ? -0.712 -4.065 5.622 1.00 93.19 70 LYS A C 1
ATOM 554 O O . LYS A 1 70 ? -1.853 -4.236 5.208 1.00 93.19 70 LYS A O 1
ATOM 559 N N . LYS A 1 71 ? 0.358 -4.595 5.036 1.00 90.19 71 LYS A N 1
ATOM 560 C CA . LYS A 1 71 ? 0.246 -5.556 3.933 1.00 90.19 71 LYS A CA 1
ATOM 561 C C . LYS A 1 71 ? -0.289 -6.887 4.447 1.00 90.19 71 LYS A C 1
ATOM 563 O O . LYS A 1 71 ? 0.132 -7.373 5.502 1.00 90.19 71 LYS A O 1
ATOM 568 N N . ALA A 1 72 ? -1.250 -7.441 3.715 1.00 87.44 72 ALA A N 1
ATOM 569 C CA . ALA A 1 72 ? -1.942 -8.666 4.092 1.00 87.44 72 ALA A CA 1
ATOM 570 C C . ALA A 1 72 ? -0.983 -9.868 4.178 1.00 87.44 72 ALA A C 1
ATOM 572 O O . ALA A 1 72 ? -1.105 -10.662 5.111 1.00 87.44 72 ALA A O 1
ATOM 573 N N . ASP A 1 73 ? -0.002 -9.937 3.274 1.00 82.62 73 ASP A N 1
ATOM 574 C CA . ASP A 1 73 ? 0.800 -11.148 3.053 1.00 82.62 73 ASP A CA 1
ATOM 575 C C . ASP A 1 73 ? 1.970 -11.312 4.033 1.00 82.62 73 ASP A C 1
ATOM 577 O O . ASP A 1 73 ? 2.209 -12.404 4.540 1.00 82.62 73 ASP A O 1
ATOM 581 N N . ASP A 1 74 ? 2.698 -10.233 4.341 1.00 79.12 74 ASP A N 1
ATOM 582 C CA . ASP A 1 74 ? 3.985 -10.307 5.062 1.00 79.12 74 ASP A CA 1
ATOM 583 C C . ASP A 1 74 ? 4.042 -9.450 6.341 1.00 79.12 74 ASP A C 1
ATOM 585 O O . ASP A 1 74 ? 5.085 -9.327 6.980 1.00 79.12 74 ASP A O 1
ATOM 589 N N . LYS A 1 75 ? 2.900 -8.891 6.766 1.00 78.25 75 LYS A N 1
ATOM 590 C CA . LYS A 1 75 ? 2.758 -8.003 7.936 1.00 78.25 75 LYS A CA 1
ATOM 591 C C . LYS A 1 75 ? 3.572 -6.706 7.867 1.00 78.25 75 LYS A C 1
ATOM 593 O O . LYS A 1 75 ? 3.634 -6.015 8.886 1.00 78.25 75 LYS A O 1
ATOM 598 N N . THR A 1 76 ? 4.138 -6.343 6.718 1.00 87.50 76 THR A N 1
ATOM 599 C CA . THR A 1 76 ? 4.819 -5.055 6.545 1.00 87.50 76 THR A CA 1
A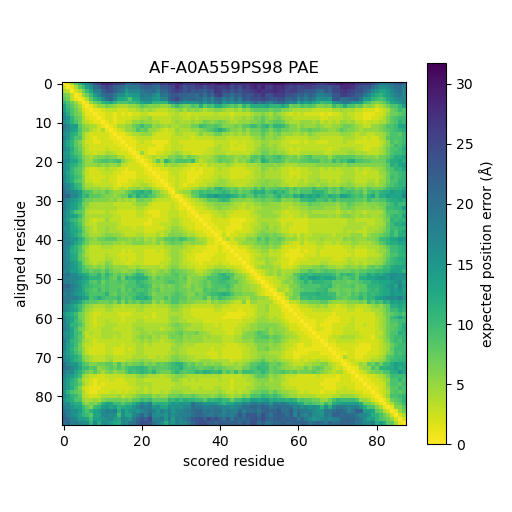TOM 600 C C . THR A 1 76 ? 3.877 -3.913 6.913 1.00 87.50 76 THR A C 1
ATOM 602 O O . THR A 1 76 ? 2.695 -3.939 6.562 1.00 87.50 76 THR A O 1
ATOM 605 N N . ILE A 1 77 ? 4.389 -2.928 7.654 1.00 91.12 77 ILE A N 1
ATOM 606 C CA . ILE A 1 77 ? 3.620 -1.782 8.142 1.00 91.12 77 ILE A CA 1
ATOM 607 C C . ILE A 1 77 ? 4.125 -0.512 7.470 1.00 91.12 77 ILE A C 1
ATOM 609 O O . ILE A 1 77 ? 5.316 -0.216 7.544 1.00 91.12 77 ILE A O 1
ATOM 613 N N . TRP A 1 78 ? 3.210 0.265 6.898 1.00 91.62 78 TRP A N 1
ATOM 614 C CA . TRP A 1 78 ? 3.474 1.632 6.470 1.00 91.62 78 TRP A CA 1
ATOM 615 C C . TRP A 1 78 ? 2.850 2.601 7.460 1.00 91.62 78 TRP A C 1
ATOM 617 O O . TRP A 1 78 ? 1.708 2.423 7.893 1.00 91.62 78 TRP A O 1
ATOM 627 N N . ASN A 1 79 ? 3.599 3.640 7.806 1.00 92.06 79 ASN A N 1
ATOM 628 C CA . ASN A 1 79 ? 3.157 4.690 8.709 1.00 92.06 79 ASN A CA 1
ATOM 629 C C . ASN A 1 79 ? 2.855 5.949 7.909 1.00 92.06 79 ASN A C 1
ATOM 631 O O . ASN A 1 79 ? 3.598 6.312 7.000 1.00 92.06 79 ASN A O 1
ATOM 635 N N . LYS A 1 80 ? 1.757 6.605 8.265 1.00 89.62 80 LYS A N 1
ATOM 636 C CA . LYS A 1 80 ? 1.343 7.856 7.653 1.00 89.62 80 LYS A CA 1
ATOM 637 C C . LYS A 1 80 ? 2.288 8.975 8.072 1.00 89.62 80 LYS A C 1
ATOM 639 O O . LYS A 1 80 ? 2.495 9.184 9.267 1.00 89.62 80 LYS A O 1
ATOM 644 N N . MET A 1 81 ? 2.805 9.703 7.099 1.00 86.06 81 MET A N 1
ATOM 645 C CA . MET A 1 81 ? 3.650 10.875 7.269 1.00 86.06 81 MET A CA 1
ATOM 646 C C . MET A 1 81 ? 2.981 12.081 6.609 1.00 86.06 81 MET A C 1
ATOM 648 O O . MET A 1 81 ? 2.197 11.944 5.669 1.00 86.06 81 MET A O 1
ATOM 652 N N . LYS A 1 82 ? 3.264 13.265 7.156 1.00 74.69 82 LYS A N 1
ATOM 653 C CA . LYS A 1 82 ? 2.849 14.556 6.605 1.00 74.69 82 LYS A CA 1
ATOM 654 C C . LYS A 1 82 ? 4.096 15.344 6.244 1.00 74.69 82 LYS A C 1
ATOM 656 O O . LYS A 1 82 ? 4.951 15.525 7.108 1.00 74.69 82 LYS A O 1
ATOM 661 N N . GLY A 1 83 ? 4.179 15.834 5.016 1.00 65.31 83 GLY A N 1
ATOM 662 C CA . GLY A 1 83 ? 5.324 16.604 4.537 1.00 65.31 83 GLY A CA 1
ATOM 663 C C . GLY A 1 83 ? 5.566 16.373 3.054 1.00 65.31 83 GLY A C 1
ATOM 664 O O . GLY A 1 83 ? 4.840 15.615 2.418 1.00 65.31 83 GLY A O 1
ATOM 665 N N . THR A 1 84 ? 6.573 17.037 2.502 1.00 57.31 84 THR A N 1
ATOM 666 C CA . THR A 1 84 ? 7.079 16.730 1.164 1.00 57.31 84 THR A CA 1
ATOM 667 C C . THR A 1 84 ? 7.638 15.304 1.169 1.00 57.31 84 THR A C 1
ATOM 669 O O . THR A 1 84 ? 8.232 14.891 2.170 1.00 57.31 84 THR A O 1
ATOM 672 N N . ALA A 1 85 ? 7.372 14.535 0.109 1.00 54.25 85 ALA A N 1
ATOM 673 C CA . ALA A 1 85 ? 7.886 13.174 -0.060 1.00 54.25 85 ALA A CA 1
ATOM 674 C C . ALA A 1 85 ? 9.400 13.134 0.214 1.00 54.25 85 ALA A C 1
ATOM 676 O O . ALA A 1 85 ? 10.090 14.129 0.003 1.00 54.25 85 ALA A O 1
ATOM 677 N N . ILE A 1 86 ? 9.935 12.001 0.685 1.00 54.06 86 ILE A N 1
ATOM 678 C CA . ILE A 1 86 ? 11.375 11.912 1.029 1.00 54.06 86 ILE A CA 1
ATOM 679 C C . ILE A 1 86 ? 12.274 12.108 -0.213 1.00 54.06 86 ILE A C 1
ATOM 681 O O . ILE A 1 86 ? 13.466 12.380 -0.089 1.00 54.06 86 ILE A O 1
ATOM 685 N N . TRP A 1 87 ? 11.688 12.020 -1.403 1.00 51.44 87 TRP A N 1
ATOM 686 C CA . TRP A 1 87 ? 12.343 12.125 -2.698 1.00 51.44 87 TRP A CA 1
ATOM 687 C C . TRP A 1 87 ? 12.089 13.503 -3.336 1.00 51.44 87 TRP A C 1
ATOM 689 O O . TRP A 1 87 ? 11.380 13.595 -4.339 1.00 51.44 87 TRP A O 1
ATOM 699 N N . ASP A 1 88 ? 12.626 14.561 -2.720 1.00 42.12 88 ASP A N 1
ATOM 700 C CA . ASP A 1 88 ? 12.815 15.890 -3.338 1.00 42.12 88 ASP A CA 1
ATOM 701 C C . ASP A 1 88 ? 14.261 16.015 -3.853 1.00 42.12 88 ASP A C 1
ATOM 703 O O . ASP A 1 88 ? 15.190 15.640 -3.092 1.00 42.12 88 ASP A O 1
#

Solvent-accessible surface area (backbone atoms only — not comparable to full-atom values): 5075 Å² total; per-residue (Å²): 133,82,76,70,55,67,63,28,30,36,44,100,65,38,38,39,38,76,44,98,88,44,33,31,41,35,40,46,91,92,45,79,46,66,22,46,46,48,77,56,93,60,32,38,43,34,42,37,72,69,35,96,91,38,69,79,17,58,48,52,32,31,59,78,48,101,52,31,37,29,36,71,86,79,66,50,57,27,38,55,48,78,48,77,67,95,84,122

Radius of gyration: 12.49 Å; Cα contacts (8 Å, |Δi|>4): 170; chains: 1; bounding box: 29×39×26 Å

Foldseek 3Di:
DPPFFQKWWDDPFWIWGQDPVQKIWIDGPPDIWIFGWDDDPQKIWTQTPADPVRNVSIWIWGDPDPFWIATPPPRGIIGIDGDHDPPD

pLDDT: mean 79.8, std 14.5, range [30.27, 93.19]

Mean predicted aligned error: 7.06 Å

Nearest PDB structures (foldseek):
  8xl0-assembly1_F  TM=5.081E-01  e=1.869E-01  Homo sapiens
  8xl2-assembly1_C  TM=5.506E-01  e=3.490E-01  Homo sapiens
  8xl2-assembly1_B  TM=5.506E-01  e=3.490E-01  Homo sapiens
  8xl0-assembly1_E  TM=5.329E-01  e=5.574E-01  Homo sapiens
  8xl0-assembly1_A  TM=5.329E-01  e=5.574E-01  Homo sapiens

Secondary structure (DSSP, 8-state):
---PPPPEEE-SSEEEEE-TTSEEEEEETTEEEEEEEEEETTEEEEEE---SSSTTSEEEEEEEETTEEEETTT--EEEEE-SS-S--